Protein AF-A0A2P5B2M4-F1 (afdb_monomer_lite)

Secondary structure (DSSP, 8-state):
--HHHHHHHHHHHHHHHHHHHHH------------EE--PPPTTS---GGGEEEPPTT-EE---SS-PPP-TT-----------TT---S-EEEP-------

Organism: Parasponia andersonii (NCBI:txid3476)

Structure (mmCIF, N/CA/C/O backbone):
data_AF-A0A2P5B2M4-F1
#
_entry.id   AF-A0A2P5B2M4-F1
#
loop_
_atom_site.group_PDB
_atom_site.id
_atom_site.type_symbol
_atom_site.label_atom_id
_atom_site.label_alt_id
_atom_site.label_comp_id
_atom_site.label_asym_id
_atom_site.label_entity_id
_atom_site.label_seq_id
_atom_site.pdbx_PDB_ins_code
_atom_site.Cartn_x
_atom_site.Cartn_y
_atom_site.Cartn_z
_atom_site.occupancy
_atom_site.B_iso_or_equiv
_atom_site.auth_seq_id
_atom_site.auth_comp_id
_atom_site.auth_asym_id
_atom_site.auth_atom_id
_atom_site.pdbx_PDB_model_num
ATOM 1 N N . MET A 1 1 ? -35.707 13.282 52.282 1.00 53.59 1 MET A N 1
ATOM 2 C CA . MET A 1 1 ? -34.744 12.342 51.653 1.00 53.59 1 MET A CA 1
ATOM 3 C C . MET A 1 1 ? -34.592 12.566 50.135 1.00 53.59 1 MET A C 1
ATOM 5 O O . MET A 1 1 ? -34.650 11.615 49.379 1.00 53.59 1 MET A O 1
ATOM 9 N N . LYS A 1 2 ? -34.380 13.801 49.645 1.00 54.28 2 LYS A N 1
ATOM 10 C CA . LYS A 1 2 ? -34.209 14.078 48.192 1.00 54.28 2 LYS A CA 1
ATOM 11 C C . LYS A 1 2 ? -32.750 14.375 47.794 1.00 54.28 2 LYS A C 1
ATOM 13 O O . LYS A 1 2 ? -32.364 14.186 46.647 1.00 54.28 2 LYS A O 1
ATOM 18 N N . SER A 1 3 ? -31.932 14.779 48.769 1.00 61.41 3 SER A N 1
ATOM 19 C CA . SER A 1 3 ? -30.545 15.218 48.569 1.00 61.41 3 SER A CA 1
ATOM 20 C C . SER A 1 3 ? -29.587 14.053 48.271 1.00 61.41 3 SER A C 1
ATOM 22 O O . SER A 1 3 ? -28.916 14.059 47.246 1.00 61.41 3 SER A O 1
ATOM 24 N N . SER A 1 4 ? -29.599 12.984 49.078 1.00 66.25 4 SER A N 1
ATOM 25 C CA . SER A 1 4 ? -28.683 11.835 48.917 1.00 66.25 4 SER A CA 1
ATOM 26 C C . SER A 1 4 ? -28.883 11.059 47.603 1.00 66.25 4 SER A C 1
ATOM 28 O O . SER A 1 4 ? -27.906 10.740 46.926 1.00 66.25 4 SER A O 1
ATOM 30 N N . HIS A 1 5 ? -30.135 10.841 47.181 1.00 71.62 5 HIS A N 1
ATOM 31 C CA . HIS A 1 5 ? -30.431 10.220 45.883 1.00 71.62 5 HIS A CA 1
ATOM 32 C C . HIS A 1 5 ? -29.964 11.080 44.701 1.00 71.62 5 HIS A C 1
ATOM 34 O O . HIS A 1 5 ? -29.525 10.537 43.690 1.00 71.62 5 HIS A O 1
ATOM 40 N N . SER A 1 6 ? -30.003 12.410 44.845 1.00 80.94 6 SER A N 1
ATOM 41 C CA . SER A 1 6 ? -29.515 13.335 43.817 1.00 80.94 6 SER A CA 1
ATOM 42 C C . SER A 1 6 ? -27.989 13.276 43.688 1.00 80.94 6 SER A C 1
ATOM 44 O O . SER A 1 6 ? -27.480 13.209 42.575 1.00 80.94 6 SER A O 1
ATOM 46 N N . TYR A 1 7 ? -27.248 13.205 44.802 1.00 87.81 7 TYR A N 1
ATOM 47 C CA . TYR A 1 7 ? -25.788 13.035 44.770 1.00 87.81 7 TYR A CA 1
ATOM 48 C C . TYR A 1 7 ? -25.366 11.697 44.157 1.00 87.81 7 TYR A C 1
ATOM 50 O O . TYR A 1 7 ? -24.467 11.669 43.321 1.00 87.81 7 TYR A O 1
ATOM 58 N N . LEU A 1 8 ? -26.038 10.598 44.513 1.00 86.88 8 LEU A N 1
ATOM 59 C CA . LEU A 1 8 ? -25.787 9.282 43.913 1.00 86.88 8 LEU A CA 1
ATOM 60 C C . LEU A 1 8 ? -26.009 9.286 42.395 1.00 86.88 8 LEU A C 1
ATOM 62 O O . LEU A 1 8 ? -25.184 8.752 41.655 1.00 86.88 8 LEU A O 1
ATOM 66 N N . ALA A 1 9 ? -27.079 9.932 41.923 1.00 90.19 9 ALA A N 1
ATOM 67 C CA . ALA A 1 9 ? -27.349 10.075 40.495 1.00 90.19 9 ALA A CA 1
ATOM 68 C C . ALA A 1 9 ? -26.267 10.902 39.777 1.00 90.19 9 ALA A C 1
ATOM 70 O O . ALA A 1 9 ? -25.840 10.541 38.681 1.00 90.19 9 ALA A O 1
ATOM 71 N N . ILE A 1 10 ? -25.779 11.974 40.411 1.00 91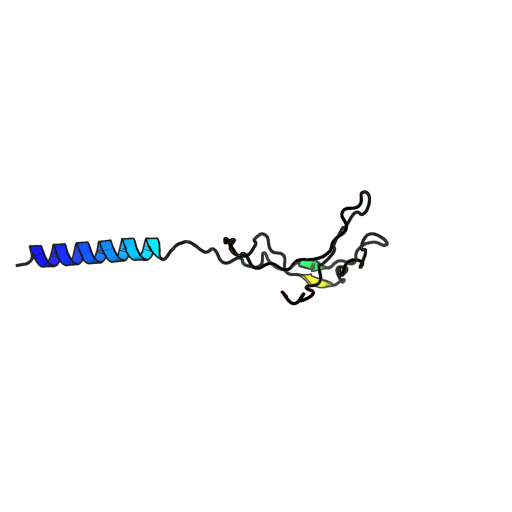.88 10 ILE A N 1
ATOM 72 C CA . ILE A 1 10 ? -24.698 12.812 39.876 1.00 91.88 10 ILE A CA 1
ATOM 73 C C . ILE A 1 10 ? -23.383 12.024 39.794 1.00 91.88 10 ILE A C 1
ATOM 75 O O . ILE A 1 10 ? -22.733 12.044 38.751 1.00 91.88 10 ILE A O 1
ATOM 79 N N . TYR A 1 11 ? -23.003 11.283 40.840 1.00 92.81 11 TYR A N 1
ATOM 80 C CA . TYR A 1 11 ? -21.800 10.440 40.812 1.00 92.81 11 TYR A CA 1
ATOM 81 C C . TYR A 1 11 ? -21.880 9.348 39.743 1.00 92.81 11 TYR A C 1
ATOM 83 O O . TYR A 1 11 ? -20.896 9.098 39.050 1.00 92.81 11 TYR A O 1
ATOM 91 N N . PHE A 1 12 ? -23.052 8.735 39.568 1.00 91.69 12 PHE A N 1
ATOM 92 C CA . PHE A 1 12 ? -23.274 7.737 38.525 1.00 91.69 12 PHE A CA 1
ATOM 93 C C . PHE A 1 12 ? -23.143 8.340 37.117 1.00 91.69 12 PHE A C 1
ATOM 95 O O . PHE A 1 12 ? -22.453 7.779 36.267 1.00 91.69 12 PHE A O 1
ATOM 102 N N . LEU A 1 13 ? -23.722 9.522 36.881 1.00 91.50 13 LEU A N 1
ATOM 103 C CA . LEU A 1 13 ? -23.572 10.257 35.620 1.00 91.50 13 LEU A CA 1
ATOM 104 C C . LEU A 1 13 ? -22.115 10.644 35.337 1.00 91.50 13 LEU A C 1
ATOM 106 O O . LEU A 1 13 ? -21.642 10.465 34.215 1.00 91.50 13 LEU A O 1
ATOM 110 N N . LEU A 1 14 ? -21.384 11.129 36.344 1.00 91.25 14 LEU A N 1
ATOM 111 C CA . LEU A 1 14 ? -19.962 11.458 36.213 1.00 91.25 14 LEU A CA 1
ATOM 112 C C . LEU A 1 14 ? -19.124 10.214 35.898 1.00 91.25 14 LEU A C 1
ATOM 114 O O . LEU A 1 14 ? -18.270 10.261 35.017 1.00 91.25 14 LEU A O 1
ATOM 118 N N . PHE A 1 15 ? -19.397 9.085 36.553 1.00 90.81 15 PHE A N 1
ATOM 119 C CA . PHE A 1 15 ? -18.721 7.820 36.271 1.00 90.81 15 PHE A CA 1
ATOM 120 C C . PHE A 1 15 ? -18.961 7.342 34.831 1.00 90.81 15 PHE A C 1
ATOM 122 O O . PHE A 1 15 ? -18.012 6.960 34.150 1.00 90.81 15 PHE A O 1
ATOM 129 N N . LEU A 1 16 ? -20.199 7.431 34.329 1.00 89.88 16 LEU A N 1
ATOM 130 C CA . LEU A 1 16 ? -20.525 7.105 32.936 1.00 89.88 16 LEU A CA 1
ATOM 131 C C . LEU A 1 16 ? -19.803 8.027 31.938 1.00 89.88 16 LEU A C 1
ATOM 133 O O . LEU A 1 16 ? -19.300 7.561 30.912 1.00 89.88 16 LEU A O 1
ATOM 137 N N . LEU A 1 17 ? -19.697 9.322 32.246 1.00 86.19 17 LEU A N 1
ATOM 138 C CA . LEU A 1 17 ? -18.935 10.279 31.440 1.00 86.19 17 LEU A CA 1
ATOM 139 C C . LEU A 1 17 ? -17.434 9.951 31.439 1.00 86.19 17 LEU A C 1
ATOM 141 O O . LEU A 1 17 ? -16.815 9.939 30.379 1.00 86.19 17 LEU A O 1
ATOM 145 N N . LEU A 1 18 ? -16.829 9.624 32.584 1.00 84.69 18 LEU A N 1
ATOM 146 C CA . LEU A 1 18 ? -15.418 9.216 32.624 1.00 84.69 18 LEU A CA 1
ATOM 147 C C . LEU A 1 18 ? -15.179 7.889 31.883 1.00 84.69 18 LEU A C 1
ATOM 149 O O . LEU A 1 18 ? -14.221 7.777 31.117 1.00 84.69 18 LEU A O 1
ATOM 153 N N . ALA A 1 19 ? -16.063 6.903 32.058 1.00 83.75 19 ALA A N 1
ATOM 154 C CA . ALA A 1 19 ? -15.955 5.597 31.413 1.00 83.75 19 ALA A CA 1
ATOM 155 C C . ALA A 1 19 ? -16.046 5.695 29.879 1.00 83.75 19 ALA A C 1
ATOM 157 O O . ALA A 1 19 ? -15.253 5.079 29.167 1.00 83.75 19 ALA A O 1
ATOM 158 N N . THR A 1 20 ? -16.968 6.508 29.355 1.00 76.62 20 THR A N 1
ATOM 159 C CA . THR A 1 20 ? -17.123 6.726 27.904 1.00 76.62 20 THR A CA 1
ATOM 160 C C . THR A 1 20 ? -15.927 7.452 27.287 1.00 76.62 20 THR A C 1
ATOM 162 O O . THR A 1 20 ? -15.500 7.087 26.190 1.00 76.62 20 THR A O 1
ATOM 165 N N . ASN A 1 21 ? -15.322 8.410 27.994 1.00 71.88 21 ASN A N 1
ATOM 166 C CA . ASN A 1 21 ? -14.089 9.068 27.551 1.00 71.88 21 ASN A CA 1
ATOM 167 C C . ASN A 1 21 ? -12.881 8.109 27.532 1.00 71.88 21 ASN A C 1
ATOM 169 O O . ASN A 1 21 ? -12.066 8.184 26.614 1.00 71.88 21 ASN A O 1
ATOM 173 N N . LEU A 1 22 ? -12.791 7.165 28.480 1.00 67.19 22 LEU A N 1
ATOM 174 C CA . LEU A 1 22 ? -11.753 6.121 28.486 1.00 67.19 22 LEU A CA 1
ATOM 175 C C . LEU A 1 22 ? -11.927 5.104 27.345 1.00 67.19 22 LEU A C 1
ATOM 177 O O . LEU A 1 22 ? -10.951 4.684 26.725 1.00 67.19 22 LEU A O 1
ATOM 181 N N . LEU A 1 23 ? -13.172 4.713 27.058 1.00 64.12 23 LEU A N 1
ATOM 182 C CA . LEU A 1 23 ? -13.511 3.778 25.978 1.00 64.12 23 LEU A CA 1
ATOM 183 C C . LEU A 1 23 ? -13.343 4.411 24.589 1.00 64.12 23 LEU A C 1
ATOM 185 O O . LEU A 1 23 ? -13.013 3.720 23.624 1.00 64.12 23 LEU A O 1
ATOM 189 N N . THR A 1 24 ? -13.484 5.733 24.489 1.00 58.03 24 THR A N 1
ATOM 190 C CA . THR A 1 24 ? -13.302 6.496 23.247 1.00 58.03 24 THR A CA 1
ATOM 191 C C . THR A 1 24 ? -11.831 6.875 23.040 1.00 58.03 24 THR A C 1
ATOM 193 O O . THR A 1 24 ? -11.496 7.998 22.671 1.00 58.03 24 THR A O 1
ATOM 196 N N . SER A 1 25 ? -10.903 5.927 23.226 1.00 57.38 25 SER A N 1
ATOM 197 C CA . SER A 1 25 ? -9.578 6.067 22.616 1.00 57.38 25 SER A CA 1
ATOM 198 C C . SER A 1 25 ? -9.793 6.000 21.102 1.00 57.38 25 SER A C 1
ATOM 200 O O . SER A 1 25 ? -10.089 4.941 20.550 1.00 57.38 25 SER A O 1
ATOM 202 N N . GLY A 1 26 ? -9.786 7.162 20.447 1.00 57.59 26 GLY A N 1
ATOM 203 C CA . GLY A 1 26 ? -10.170 7.330 19.050 1.00 57.59 26 GLY A CA 1
ATOM 204 C C . GLY A 1 26 ? -9.293 6.519 18.101 1.00 57.59 26 GLY A C 1
ATOM 205 O O . GLY A 1 26 ? -8.344 7.036 17.514 1.00 57.59 26 GLY A O 1
ATOM 206 N N . ALA A 1 27 ? -9.630 5.249 17.899 1.00 58.88 27 ALA A N 1
ATOM 207 C CA . ALA A 1 27 ? -9.124 4.464 16.793 1.00 58.88 27 ALA A CA 1
ATOM 208 C C . ALA A 1 27 ? -9.811 4.987 15.529 1.00 58.88 27 ALA A C 1
ATOM 210 O O . ALA A 1 27 ? -10.826 4.452 15.089 1.00 58.88 27 ALA A O 1
ATOM 211 N N . LYS A 1 28 ? -9.280 6.072 14.952 1.00 64.00 28 LYS A N 1
ATOM 212 C CA . LYS A 1 28 ? -9.673 6.490 13.605 1.00 64.00 28 LYS A CA 1
ATOM 213 C C . LYS A 1 28 ? -9.420 5.300 12.684 1.00 64.00 28 LYS A C 1
ATOM 215 O O . LYS A 1 28 ? -8.276 4.882 12.498 1.00 64.00 28 LYS A O 1
ATOM 220 N N . THR A 1 29 ? -10.490 4.716 12.159 1.00 77.44 29 THR A N 1
ATOM 221 C CA . THR A 1 29 ? -10.391 3.622 11.200 1.00 77.44 29 THR A CA 1
ATOM 222 C C . THR A 1 29 ? -9.738 4.162 9.929 1.00 77.44 29 THR A C 1
ATOM 224 O O . THR A 1 29 ? -10.115 5.216 9.409 1.00 77.44 29 THR A O 1
ATOM 227 N N . CYS A 1 30 ? -8.689 3.484 9.455 1.00 86.50 30 CYS A N 1
ATOM 228 C CA . CYS A 1 30 ? -8.012 3.884 8.228 1.00 86.50 30 CYS A CA 1
ATOM 229 C C . CYS A 1 30 ? -8.878 3.491 7.028 1.00 86.50 30 CYS A C 1
ATOM 231 O O . CYS A 1 30 ? -9.018 2.311 6.710 1.00 86.50 30 CYS A O 1
ATOM 233 N N . ASN A 1 31 ? -9.467 4.494 6.381 1.00 90.25 31 ASN A N 1
ATOM 234 C CA . ASN A 1 31 ? -10.355 4.311 5.243 1.00 90.25 31 ASN A CA 1
ATOM 235 C C . ASN A 1 31 ? -9.642 4.606 3.912 1.00 90.25 31 ASN A C 1
ATOM 237 O O . ASN A 1 31 ? -8.675 5.376 3.876 1.00 90.25 31 ASN A O 1
ATOM 241 N N . PRO A 1 32 ? -10.120 4.020 2.800 1.00 91.81 32 PRO A N 1
ATOM 242 C CA . PRO A 1 32 ? -9.673 4.380 1.461 1.00 91.81 32 PRO A CA 1
ATOM 243 C C . PRO A 1 32 ? -9.753 5.886 1.214 1.00 91.81 32 PRO A C 1
ATOM 245 O O . PRO A 1 32 ? -10.740 6.526 1.560 1.00 91.81 32 PRO A O 1
ATOM 248 N N . SER A 1 33 ? -8.761 6.445 0.525 1.00 91.81 33 SER A N 1
ATOM 249 C CA . SER A 1 33 ? -8.773 7.857 0.114 1.00 91.81 33 SER A CA 1
ATOM 250 C C . SER A 1 33 ? -9.511 8.098 -1.211 1.00 91.81 33 SER A C 1
ATOM 252 O O . SER A 1 33 ? -9.471 9.205 -1.739 1.00 91.81 33 SER A O 1
ATOM 254 N N . GLY A 1 34 ? -10.145 7.062 -1.770 1.00 92.69 34 GLY A N 1
ATOM 255 C CA . GLY A 1 34 ? -10.883 7.098 -3.032 1.00 92.69 34 GLY A CA 1
ATOM 256 C C . GLY A 1 34 ? -10.510 5.941 -3.958 1.00 92.69 34 GLY A C 1
ATOM 257 O O . GLY A 1 34 ? -10.141 4.853 -3.506 1.00 92.69 34 GLY A O 1
ATOM 258 N N . LYS A 1 35 ? -10.602 6.182 -5.269 1.00 93.06 35 LYS A N 1
ATOM 259 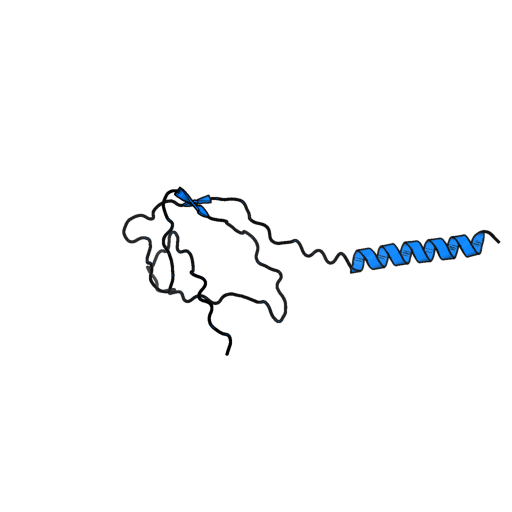C CA . LYS A 1 35 ? -10.155 5.270 -6.330 1.00 93.06 35 LYS A CA 1
ATOM 260 C C . LYS A 1 35 ? -9.398 6.057 -7.395 1.00 93.06 35 LYS A C 1
ATOM 262 O O . LYS A 1 35 ? -9.816 7.150 -7.760 1.00 93.06 35 LYS A O 1
ATOM 267 N N . ILE A 1 36 ? -8.316 5.485 -7.912 1.00 91.25 36 ILE A N 1
ATOM 268 C CA . ILE A 1 36 ? -7.555 6.041 -9.039 1.00 91.25 36 ILE A CA 1
ATOM 269 C C . ILE A 1 36 ? -7.598 5.070 -10.215 1.00 91.25 36 ILE A C 1
ATOM 271 O O . ILE A 1 36 ? -7.545 3.856 -10.018 1.00 91.25 36 ILE A O 1
ATOM 275 N N . ARG A 1 37 ? -7.693 5.593 -11.440 1.00 92.88 37 ARG A N 1
ATOM 276 C CA . ARG A 1 37 ? -7.572 4.784 -12.659 1.00 92.88 37 ARG A CA 1
ATOM 277 C C . ARG A 1 37 ? -6.101 4.634 -13.026 1.00 92.88 37 ARG A C 1
ATOM 279 O O . ARG A 1 37 ? -5.387 5.626 -13.150 1.00 92.88 37 ARG A O 1
ATOM 286 N N . GLY A 1 38 ? -5.669 3.391 -13.194 1.00 89.44 38 GLY A N 1
ATOM 287 C CA . GLY A 1 38 ? -4.339 3.041 -13.658 1.00 89.44 38 GLY A CA 1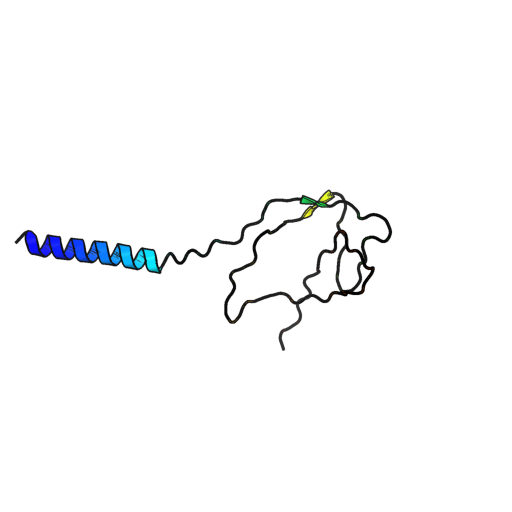
ATOM 288 C C . GLY A 1 38 ? -4.097 3.535 -15.074 1.00 89.44 38 GLY A C 1
ATOM 289 O O . GLY A 1 38 ? -4.981 3.455 -15.933 1.00 89.44 38 GLY A O 1
ATOM 290 N N . LYS A 1 39 ? -2.881 4.031 -15.291 1.00 87.00 39 LYS A N 1
ATOM 291 C CA . LYS A 1 39 ? -2.332 4.319 -16.611 1.00 87.00 39 LYS A CA 1
ATOM 292 C C . LYS A 1 39 ? -1.168 3.382 -16.867 1.00 87.00 39 LYS A C 1
ATOM 294 O O . LYS A 1 39 ? -0.421 3.075 -15.933 1.00 87.00 39 LYS A O 1
ATOM 299 N N . GLU A 1 40 ? -1.040 2.932 -18.104 1.00 83.75 40 GLU A N 1
ATOM 300 C CA . GLU A 1 40 ? 0.097 2.112 -18.499 1.00 83.75 40 GLU A CA 1
ATOM 301 C C . GLU A 1 40 ? 1.399 2.926 -18.379 1.00 83.75 40 GLU A C 1
ATOM 303 O O . GLU A 1 40 ? 1.438 4.095 -18.784 1.00 83.75 40 GLU A O 1
ATOM 308 N N . PRO A 1 41 ? 2.445 2.374 -17.743 1.00 82.62 41 PRO A N 1
ATOM 309 C CA . PRO A 1 41 ? 3.714 3.067 -17.599 1.00 82.62 41 PRO A CA 1
ATOM 310 C C . PRO A 1 41 ? 4.412 3.182 -18.964 1.00 82.62 41 PRO A C 1
ATOM 312 O O . PRO A 1 41 ? 4.331 2.254 -19.768 1.00 82.62 41 PRO A O 1
ATOM 315 N N . PRO A 1 42 ? 5.148 4.276 -19.229 1.00 83.12 42 PRO A N 1
ATOM 316 C CA . PRO A 1 42 ? 5.976 4.360 -20.426 1.00 83.12 42 PRO A CA 1
ATOM 317 C C . PRO A 1 42 ? 7.009 3.218 -20.485 1.00 83.12 42 PRO A C 1
ATOM 319 O O . PRO A 1 42 ? 7.420 2.716 -19.428 1.00 83.12 42 PRO A O 1
ATOM 322 N N . PRO A 1 43 ? 7.488 2.846 -21.687 1.00 80.62 43 PRO A N 1
ATOM 323 C CA . PRO A 1 43 ? 8.500 1.806 -21.854 1.00 80.62 43 PRO A CA 1
ATOM 324 C C . PRO A 1 43 ? 9.713 2.024 -20.936 1.00 80.62 43 PRO A C 1
ATOM 326 O O . PRO A 1 43 ? 10.221 3.139 -20.813 1.00 80.62 43 PRO A O 1
ATOM 329 N N . GLY A 1 44 ? 10.143 0.965 -20.246 1.00 77.06 44 GLY A N 1
ATOM 330 C CA . GLY A 1 44 ? 11.289 0.991 -19.326 1.00 77.06 44 GLY A CA 1
ATOM 331 C C . GLY A 1 44 ? 11.044 1.654 -17.961 1.00 77.06 44 GLY A C 1
ATOM 332 O O . GLY A 1 44 ? 11.959 1.703 -17.145 1.00 77.06 44 GLY A O 1
ATOM 333 N N . GLN A 1 45 ? 9.836 2.157 -17.675 1.00 76.88 45 GLN A N 1
ATOM 334 C CA . GLN A 1 45 ? 9.523 2.840 -16.403 1.00 76.88 45 GLN A CA 1
ATOM 335 C C . GLN A 1 45 ? 8.740 1.994 -15.397 1.00 76.88 45 GLN A C 1
ATOM 337 O O . GLN A 1 45 ? 8.449 2.450 -14.285 1.00 76.88 45 GLN A O 1
ATOM 342 N N . CYS A 1 46 ? 8.395 0.771 -15.786 1.00 78.75 46 CYS A N 1
ATOM 343 C CA . CYS A 1 46 ? 7.956 -0.257 -14.867 1.00 78.75 46 CYS A CA 1
ATOM 344 C C . CYS A 1 46 ? 8.872 -1.461 -14.995 1.00 78.75 46 CYS A C 1
ATOM 346 O O . CYS A 1 46 ? 9.142 -1.930 -16.098 1.00 78.75 46 CYS A O 1
ATOM 348 N N . ASN A 1 47 ? 9.323 -1.951 -13.851 1.00 73.94 47 ASN A N 1
ATOM 349 C CA . ASN A 1 47 ? 10.082 -3.176 -13.760 1.00 73.94 47 ASN A CA 1
ATOM 350 C C . ASN A 1 47 ? 9.263 -4.156 -12.887 1.00 73.94 47 ASN A C 1
ATOM 352 O O . ASN A 1 47 ? 8.898 -3.786 -11.777 1.00 73.94 47 ASN A O 1
ATOM 356 N N . PRO A 1 48 ? 8.910 -5.353 -13.392 1.00 73.44 48 PRO A N 1
ATOM 357 C CA . PRO A 1 48 ? 8.118 -6.349 -12.665 1.00 73.44 48 PRO A CA 1
ATOM 358 C C . PRO A 1 48 ? 8.946 -7.256 -11.728 1.00 73.44 48 PRO A C 1
ATOM 360 O O . PRO A 1 48 ? 8.421 -8.213 -11.151 1.00 73.44 48 PRO A O 1
ATOM 363 N N . GLU A 1 49 ? 10.247 -7.003 -11.569 1.00 75.00 49 GLU A N 1
ATOM 364 C CA . GLU A 1 49 ? 11.114 -7.722 -10.631 1.00 75.00 49 GLU A CA 1
ATOM 365 C C . GLU A 1 49 ? 10.620 -7.599 -9.175 1.00 75.00 49 GLU A C 1
ATOM 367 O O . GLU A 1 49 ? 9.808 -6.739 -8.822 1.00 75.00 49 GLU A O 1
ATOM 372 N N . ASN A 1 50 ? 11.120 -8.472 -8.294 1.00 72.12 50 ASN A N 1
ATOM 373 C CA . ASN A 1 50 ? 10.833 -8.452 -6.851 1.00 72.12 50 ASN A CA 1
ATOM 374 C C . ASN A 1 50 ? 9.336 -8.508 -6.489 1.00 72.12 50 ASN A C 1
ATOM 376 O O . ASN A 1 50 ? 8.901 -7.942 -5.490 1.00 72.12 50 ASN A O 1
ATOM 380 N N . HIS A 1 51 ? 8.532 -9.222 -7.282 1.00 70.31 51 HIS A N 1
ATOM 381 C CA . HIS A 1 51 ? 7.086 -9.369 -7.061 1.00 70.31 51 HIS A CA 1
ATOM 382 C C . HIS A 1 51 ? 6.313 -8.053 -7.159 1.00 70.31 51 HIS A C 1
ATOM 384 O O . HIS A 1 51 ? 5.303 -7.872 -6.477 1.00 70.31 51 HIS A O 1
ATOM 390 N N . SER A 1 52 ? 6.759 -7.149 -8.024 1.00 74.62 52 SER A N 1
ATOM 391 C CA . SER A 1 52 ? 6.001 -5.954 -8.361 1.00 74.62 52 SER A CA 1
ATOM 392 C C . SER A 1 52 ? 5.169 -6.161 -9.631 1.00 74.62 52 SER A C 1
ATOM 394 O O . SER A 1 52 ? 5.567 -6.864 -10.554 1.00 74.62 52 SER A O 1
ATOM 396 N N . ASP A 1 53 ? 3.969 -5.583 -9.661 1.00 81.19 53 ASP A N 1
ATOM 397 C CA . ASP A 1 53 ? 3.135 -5.510 -10.862 1.00 81.19 53 ASP A CA 1
ATOM 398 C C . ASP A 1 53 ? 3.100 -4.081 -11.401 1.00 81.19 53 ASP A C 1
ATOM 400 O O . ASP A 1 53 ? 2.992 -3.110 -10.642 1.00 81.19 53 ASP A O 1
ATOM 404 N N . CYS A 1 54 ? 3.074 -3.968 -12.728 1.00 83.19 54 CYS A N 1
ATOM 405 C CA . CYS A 1 54 ? 2.801 -2.710 -13.404 1.00 83.19 54 CYS A CA 1
ATOM 406 C C . CYS A 1 54 ? 1.328 -2.309 -13.277 1.00 83.19 54 CYS A C 1
ATOM 408 O O . CYS A 1 54 ? 0.412 -3.144 -13.278 1.00 83.19 54 CYS A O 1
ATOM 410 N N . CYS A 1 55 ? 1.089 -0.999 -13.210 1.00 86.06 55 CYS A N 1
ATOM 411 C CA . CYS A 1 55 ? -0.255 -0.448 -13.323 1.00 86.06 55 CYS A CA 1
ATOM 412 C C . CYS A 1 55 ? -0.861 -0.799 -14.685 1.00 86.06 55 CYS A C 1
ATOM 414 O O . CYS A 1 55 ? -0.243 -0.585 -15.724 1.00 86.06 55 CYS A O 1
ATOM 416 N N . LYS A 1 56 ? -2.087 -1.326 -14.670 1.00 88.31 56 LYS A N 1
ATOM 417 C CA . LYS A 1 56 ? -2.825 -1.681 -15.884 1.00 88.31 56 LYS A CA 1
ATOM 418 C C . LYS A 1 56 ? -3.736 -0.533 -16.296 1.00 88.31 56 LYS A C 1
ATOM 420 O O . LYS A 1 56 ? -4.412 0.048 -15.440 1.00 88.31 56 LYS A O 1
ATOM 425 N N . GLN A 1 57 ? -3.781 -0.245 -17.594 1.00 91.25 57 GLN A N 1
ATOM 426 C CA . GLN A 1 57 ? -4.668 0.766 -18.160 1.00 91.25 57 GLN A CA 1
ATOM 427 C C . GLN A 1 57 ? -6.124 0.494 -17.754 1.00 91.25 57 GLN A C 1
ATOM 429 O O . GLN A 1 57 ? -6.617 -0.627 -17.856 1.00 91.25 57 GLN A O 1
ATOM 434 N N . GLY A 1 58 ? -6.808 1.517 -17.237 1.00 90.50 58 GLY A N 1
ATOM 435 C CA . GLY A 1 58 ? -8.227 1.445 -16.872 1.00 90.50 58 GLY A CA 1
ATOM 436 C C . GLY A 1 58 ? -8.546 0.701 -15.567 1.00 90.50 58 GLY A C 1
ATOM 437 O O . GLY A 1 58 ? -9.658 0.842 -15.057 1.00 90.50 58 GLY A O 1
ATOM 438 N N . LYS A 1 59 ? -7.594 -0.026 -14.962 1.00 92.25 59 LYS A N 1
ATOM 439 C CA . LYS A 1 59 ? -7.811 -0.720 -13.681 1.00 92.25 59 LYS A CA 1
ATOM 440 C C . LYS A 1 59 ? -7.965 0.283 -12.534 1.00 92.25 59 LYS A C 1
ATOM 442 O O . LYS A 1 59 ? -7.183 1.222 -12.418 1.00 92.25 59 LYS A O 1
ATOM 447 N N . LEU A 1 60 ? -8.947 0.075 -11.656 1.00 92.19 60 LEU A N 1
ATOM 448 C CA . LEU A 1 60 ? -9.131 0.902 -10.460 1.00 92.19 60 LEU A CA 1
ATOM 449 C C . LEU A 1 60 ? -8.243 0.416 -9.308 1.00 92.19 60 LEU A C 1
ATOM 451 O O . LEU A 1 60 ? -8.279 -0.756 -8.932 1.00 92.19 60 LEU A O 1
ATOM 455 N N . TYR A 1 61 ? -7.491 1.337 -8.714 1.00 90.38 61 TYR A N 1
ATOM 456 C CA . TYR A 1 61 ? -6.651 1.108 -7.540 1.00 90.38 61 TYR A CA 1
ATOM 457 C C . TYR A 1 61 ? -7.139 1.937 -6.356 1.00 90.38 61 TYR A C 1
ATOM 459 O O . TYR A 1 61 ? -7.697 3.021 -6.528 1.00 90.38 61 TYR A O 1
ATOM 467 N N . THR A 1 62 ? -6.934 1.419 -5.146 1.00 92.19 62 THR A N 1
ATOM 468 C CA . THR A 1 62 ? -7.391 2.052 -3.902 1.00 92.19 62 THR A CA 1
ATOM 469 C C . THR A 1 62 ? -6.205 2.713 -3.198 1.00 92.19 62 THR A C 1
ATOM 471 O O . THR A 1 62 ? -5.410 1.993 -2.594 1.00 92.19 62 THR A O 1
ATOM 474 N N . PRO A 1 63 ? -6.039 4.045 -3.274 1.00 91.31 63 PRO A N 1
ATOM 475 C CA . PRO A 1 63 ? -5.021 4.736 -2.496 1.00 91.31 63 PRO A CA 1
ATOM 476 C C . PRO A 1 63 ? -5.415 4.813 -1.017 1.00 91.31 63 PRO A C 1
ATOM 478 O O . PRO A 1 63 ? -6.587 4.994 -0.676 1.00 91.31 63 PRO A O 1
ATOM 481 N N . TYR A 1 64 ? -4.408 4.755 -0.151 1.00 91.00 64 TYR A N 1
ATOM 482 C CA . TYR A 1 64 ? -4.529 5.006 1.280 1.00 91.00 64 TYR A CA 1
ATOM 483 C C . TYR A 1 64 ? -3.498 6.062 1.676 1.00 91.00 64 TYR A C 1
ATOM 485 O O . TYR A 1 64 ? -2.324 5.939 1.339 1.00 91.00 64 TYR A O 1
ATOM 493 N N . LYS A 1 65 ? -3.940 7.105 2.382 1.00 91.38 65 LYS A N 1
ATOM 494 C CA . LYS A 1 65 ? -3.065 8.109 3.018 1.00 91.38 65 LYS A CA 1
ATOM 495 C C . LYS A 1 65 ? -2.767 7.786 4.487 1.00 91.38 65 LYS A C 1
ATOM 497 O O . LYS A 1 65 ? -2.101 8.556 5.166 1.00 91.38 65 LYS A O 1
ATOM 502 N N . CYS A 1 66 ? -3.305 6.675 4.976 1.00 90.50 66 CYS A N 1
ATOM 503 C CA . CYS A 1 66 ? -3.164 6.193 6.340 1.00 90.50 66 CYS A CA 1
ATOM 504 C C . CYS A 1 66 ? -2.693 4.737 6.333 1.00 90.50 66 CYS A C 1
ATOM 506 O O . CYS A 1 66 ? -2.847 4.024 5.340 1.00 90.50 66 CYS A O 1
ATOM 508 N N . SER A 1 67 ? -2.168 4.305 7.474 1.00 88.00 67 SER A N 1
ATOM 509 C CA . SER A 1 67 ? -1.840 2.910 7.761 1.00 88.00 67 SER A CA 1
ATOM 510 C C . SER A 1 67 ? -2.758 2.376 8.866 1.00 88.00 67 SER A C 1
ATOM 512 O O . SER A 1 67 ? -3.375 3.171 9.585 1.00 88.00 67 SER A O 1
ATOM 514 N N . PRO A 1 68 ? -2.865 1.045 9.031 1.00 87.25 68 PRO A N 1
ATOM 515 C CA . PRO A 1 68 ? -3.499 0.451 10.204 1.00 87.25 68 PRO A CA 1
ATOM 516 C C . PRO A 1 68 ? -2.864 0.939 11.513 1.00 87.25 68 PRO A C 1
ATOM 518 O O . PRO A 1 68 ? -1.742 1.449 11.527 1.00 87.25 68 PRO A O 1
ATOM 521 N N . ARG A 1 69 ? -3.580 0.755 12.627 1.00 85.12 69 ARG A N 1
ATOM 522 C CA . ARG A 1 69 ? -3.107 1.145 13.961 1.00 85.12 69 ARG A CA 1
ATOM 523 C C . ARG A 1 69 ? -1.752 0.499 14.271 1.00 85.12 69 ARG A C 1
ATOM 525 O O . ARG A 1 69 ? -1.601 -0.715 14.148 1.00 85.12 69 ARG A O 1
ATOM 532 N N . VAL A 1 70 ? -0.811 1.320 14.728 1.00 88.38 70 VAL A N 1
ATOM 533 C CA . VAL A 1 70 ? 0.510 0.871 15.177 1.00 88.38 70 VAL A CA 1
ATOM 534 C C . VAL A 1 70 ? 0.430 0.447 16.646 1.00 88.38 70 VAL A C 1
ATOM 536 O O . VAL A 1 70 ? -0.180 1.124 17.472 1.00 88.38 70 VAL A O 1
ATOM 539 N N . SER A 1 71 ? 1.027 -0.698 16.955 1.00 86.69 71 SER A N 1
ATOM 540 C CA . SER A 1 71 ? 1.176 -1.291 18.288 1.00 86.69 71 SER A CA 1
ATOM 541 C C . SER A 1 71 ? 2.571 -1.921 18.432 1.00 86.69 71 SER A C 1
ATOM 543 O O . SER A 1 71 ? 3.293 -2.038 17.439 1.00 86.69 71 SER A O 1
ATOM 545 N N . GLY A 1 72 ? 2.930 -2.397 19.630 1.00 91.81 72 GLY A N 1
ATOM 546 C CA . GLY A 1 72 ? 4.180 -3.145 19.847 1.00 91.81 72 GLY A CA 1
ATOM 547 C C . GLY A 1 72 ? 4.335 -4.387 18.954 1.00 91.81 72 GLY A C 1
ATOM 548 O O . GLY A 1 72 ? 5.451 -4.767 18.625 1.00 91.81 72 GLY A O 1
ATOM 549 N N . HIS A 1 73 ? 3.224 -4.963 18.477 1.00 90.75 73 HIS A N 1
ATOM 550 C CA . HIS A 1 73 ? 3.203 -6.106 17.556 1.00 90.75 73 HIS A CA 1
ATOM 551 C C . HIS A 1 73 ? 2.371 -5.791 16.307 1.00 90.75 73 HIS A C 1
ATOM 553 O O . HIS A 1 73 ? 1.381 -6.455 15.991 1.00 90.75 73 HIS A O 1
ATOM 559 N N . THR A 1 74 ? 2.739 -4.721 15.600 1.00 87.62 74 THR A N 1
ATOM 560 C CA . THR A 1 74 ? 2.038 -4.316 14.374 1.00 87.62 74 THR A CA 1
ATOM 561 C C . THR A 1 74 ? 2.185 -5.379 13.290 1.00 87.62 74 THR A C 1
ATOM 563 O O . THR A 1 74 ? 3.288 -5.673 12.837 1.00 87.62 74 THR A O 1
ATOM 566 N N . LYS A 1 75 ? 1.059 -5.926 12.826 1.00 89.38 75 LYS A N 1
ATOM 567 C CA . LYS A 1 75 ? 1.039 -6.838 11.680 1.00 89.38 75 LYS A CA 1
ATOM 568 C C . LYS A 1 75 ? 1.269 -6.051 10.391 1.00 89.38 75 LYS A C 1
ATOM 570 O O . LYS A 1 75 ? 0.545 -5.099 10.108 1.00 89.38 75 LYS A O 1
ATOM 575 N N . ALA A 1 76 ? 2.236 -6.487 9.594 1.00 87.38 76 ALA A N 1
ATOM 576 C CA . ALA A 1 76 ? 2.557 -5.908 8.296 1.00 87.38 76 ALA A CA 1
ATOM 577 C C . ALA A 1 76 ? 2.833 -7.012 7.270 1.00 87.38 76 ALA A C 1
ATOM 579 O O . ALA A 1 76 ? 3.074 -8.163 7.629 1.00 87.38 76 ALA A O 1
ATOM 580 N N . VAL A 1 77 ? 2.795 -6.654 5.987 1.00 85.69 77 VAL A N 1
ATOM 581 C CA . VAL A 1 77 ? 3.275 -7.528 4.913 1.00 85.69 77 VAL A CA 1
ATOM 582 C C . VAL A 1 77 ? 4.649 -7.036 4.493 1.00 85.69 77 VAL A C 1
ATOM 584 O O . VAL A 1 77 ? 4.771 -5.912 4.008 1.00 85.69 77 VAL A O 1
ATOM 587 N N . LEU A 1 78 ? 5.667 -7.874 4.674 1.00 85.69 78 LEU A N 1
ATOM 588 C CA . LEU A 1 78 ? 7.010 -7.600 4.180 1.00 85.69 78 LEU A CA 1
ATOM 589 C C . LEU A 1 78 ? 7.064 -7.879 2.674 1.00 85.69 78 LEU A C 1
ATOM 591 O O . LEU A 1 78 ? 6.685 -8.957 2.217 1.00 85.69 78 LEU A O 1
ATOM 595 N N . THR A 1 79 ? 7.541 -6.906 1.905 1.00 79.00 79 THR A N 1
ATOM 596 C CA . THR A 1 79 ? 7.749 -7.032 0.458 1.00 79.00 79 THR A CA 1
ATOM 597 C C . THR A 1 79 ? 9.214 -6.804 0.120 1.00 79.00 79 THR A C 1
ATOM 599 O O . THR A 1 79 ? 9.849 -5.925 0.699 1.00 79.00 79 THR A O 1
ATOM 602 N N . LEU A 1 80 ? 9.736 -7.562 -0.843 1.00 83.00 80 LEU A N 1
ATOM 603 C CA . LEU A 1 80 ? 11.090 -7.391 -1.365 1.00 83.00 80 LEU A CA 1
ATOM 604 C C . LEU A 1 80 ? 11.122 -6.210 -2.349 1.00 83.00 80 LEU A C 1
ATOM 606 O O . LEU A 1 80 ? 10.233 -6.093 -3.189 1.00 83.00 80 LEU A O 1
ATOM 610 N N . ASN A 1 81 ? 12.134 -5.344 -2.268 1.00 76.88 81 ASN A N 1
ATOM 611 C CA . ASN A 1 81 ? 12.333 -4.247 -3.219 1.00 76.88 81 ASN A CA 1
ATOM 612 C C . ASN A 1 81 ? 13.829 -3.939 -3.417 1.00 76.88 81 ASN A C 1
ATOM 614 O O . ASN A 1 81 ? 14.632 -4.206 -2.527 1.00 76.88 81 ASN A O 1
ATOM 618 N N . SER A 1 82 ? 14.186 -3.334 -4.556 1.00 77.38 82 SER A N 1
ATOM 619 C CA . SER A 1 82 ? 15.536 -2.817 -4.829 1.00 77.38 82 SER A CA 1
ATOM 620 C C . SER A 1 82 ? 15.577 -1.286 -4.737 1.00 77.38 82 SER A C 1
ATOM 622 O O . SER A 1 82 ? 14.711 -0.598 -5.282 1.00 77.38 82 SER A O 1
ATOM 624 N N . PHE A 1 83 ? 16.607 -0.758 -4.068 1.00 81.50 83 PHE A N 1
ATOM 625 C CA . PHE A 1 83 ? 16.866 0.681 -3.889 1.00 81.50 83 PHE A CA 1
ATOM 626 C C . PHE A 1 83 ? 18.107 1.159 -4.661 1.00 81.50 83 PHE A C 1
ATOM 628 O O . PHE A 1 83 ? 18.725 2.163 -4.313 1.00 81.50 83 PHE A O 1
ATOM 635 N N . GLU A 1 84 ? 18.485 0.431 -5.712 1.00 82.12 84 GLU A N 1
ATOM 636 C CA . GLU A 1 84 ? 19.616 0.776 -6.571 1.00 82.12 84 GLU A CA 1
ATOM 637 C C . GLU A 1 84 ? 19.428 2.151 -7.245 1.00 82.12 84 GLU A C 1
ATOM 639 O O . GLU A 1 84 ? 18.353 2.491 -7.755 1.00 82.12 84 GLU A O 1
ATOM 644 N N . LYS A 1 85 ? 20.498 2.955 -7.263 1.00 78.00 85 LYS A N 1
ATOM 645 C CA . LYS A 1 85 ? 20.499 4.295 -7.863 1.00 78.00 85 LYS A CA 1
ATOM 646 C C . LYS A 1 85 ? 20.205 4.208 -9.366 1.00 78.00 85 LYS A C 1
ATOM 648 O O . LYS A 1 85 ? 20.805 3.416 -10.077 1.00 78.00 85 LYS A O 1
ATOM 653 N N . GLY A 1 86 ? 19.306 5.061 -9.861 1.00 69.56 86 GLY A N 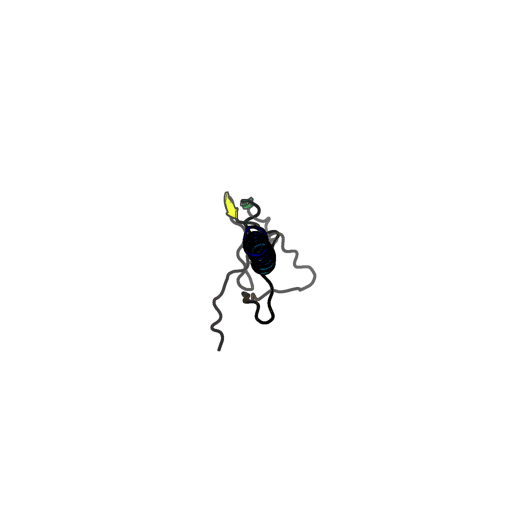1
ATOM 654 C CA . GLY A 1 86 ? 18.949 5.132 -11.288 1.00 69.56 86 GLY A CA 1
ATOM 655 C C . GLY A 1 86 ? 17.716 4.314 -11.685 1.00 69.56 86 GLY A C 1
ATOM 656 O O . GLY A 1 86 ? 17.125 4.583 -12.730 1.00 69.56 86 GLY A O 1
ATOM 657 N N . ARG A 1 87 ? 17.231 3.406 -10.828 1.00 65.44 87 ARG A N 1
ATOM 658 C CA . ARG A 1 87 ? 15.939 2.735 -11.029 1.00 65.44 87 ARG A CA 1
ATOM 659 C C . ARG A 1 87 ? 14.797 3.662 -10.593 1.00 65.44 87 ARG A C 1
ATOM 661 O O . ARG A 1 87 ? 14.417 3.702 -9.425 1.00 65.44 87 ARG A O 1
ATOM 668 N N . ARG A 1 88 ? 14.266 4.474 -11.518 1.00 56.78 88 ARG A N 1
ATOM 669 C CA . ARG A 1 88 ? 13.118 5.360 -11.243 1.00 56.78 88 ARG A CA 1
ATOM 670 C C . ARG A 1 88 ? 11.799 4.607 -11.419 1.00 56.78 88 ARG A C 1
ATOM 672 O O . ARG A 1 88 ? 11.340 4.405 -12.537 1.00 56.78 88 ARG A O 1
ATOM 679 N N . TRP A 1 89 ? 11.157 4.263 -10.309 1.00 58.53 89 TRP A N 1
ATOM 680 C CA . TRP A 1 89 ? 9.846 3.611 -10.285 1.00 58.53 89 TRP A CA 1
ATOM 681 C C . TRP A 1 89 ? 8.735 4.651 -10.414 1.00 58.53 89 TRP A C 1
ATOM 683 O O . TRP A 1 89 ? 8.598 5.513 -9.546 1.00 58.53 89 TRP A O 1
ATOM 693 N N . ARG A 1 90 ? 7.940 4.602 -11.490 1.00 57.38 90 ARG A N 1
ATOM 694 C CA . ARG A 1 90 ? 6.804 5.528 -11.652 1.00 57.38 90 ARG A CA 1
ATOM 695 C C . ARG A 1 90 ? 5.467 4.939 -11.206 1.00 57.38 90 ARG A C 1
ATOM 697 O O . ARG A 1 90 ? 4.560 5.715 -10.933 1.00 57.38 90 ARG A O 1
ATOM 704 N N . CYS A 1 91 ? 5.365 3.613 -11.074 1.00 55.91 91 CYS A N 1
ATOM 705 C CA . CYS A 1 91 ? 4.237 2.903 -10.462 1.00 55.91 91 CYS A CA 1
ATOM 706 C C . CYS A 1 91 ? 4.551 1.397 -10.340 1.00 55.91 91 CYS A C 1
ATOM 708 O O . CYS A 1 91 ? 4.455 0.681 -11.335 1.00 55.91 91 CYS A O 1
ATOM 710 N N . SER A 1 92 ? 4.866 0.921 -9.133 1.00 58.94 92 SER A N 1
ATOM 711 C CA . SER A 1 92 ? 5.009 -0.509 -8.821 1.00 58.94 92 SER A CA 1
ATOM 712 C C . SER A 1 92 ? 4.011 -0.886 -7.733 1.00 58.94 92 SER A C 1
ATOM 714 O O . SER A 1 92 ? 3.996 -0.278 -6.663 1.00 58.94 92 SER A O 1
ATOM 716 N N . LEU A 1 93 ? 3.161 -1.876 -7.992 1.00 63.59 93 LEU A N 1
ATOM 717 C CA . LEU A 1 93 ? 2.264 -2.437 -6.984 1.00 63.59 93 LEU A CA 1
ATOM 718 C C . LEU A 1 93 ? 2.952 -3.640 -6.353 1.00 63.59 93 LEU A C 1
ATOM 720 O O . LEU A 1 93 ? 3.206 -4.624 -7.042 1.00 63.59 93 LEU A O 1
ATOM 724 N N . GLY A 1 94 ? 3.253 -3.580 -5.057 1.00 58.41 94 GLY A N 1
ATOM 725 C CA . GLY A 1 94 ? 3.796 -4.737 -4.348 1.00 58.41 94 GLY A CA 1
ATOM 726 C C . GLY A 1 94 ? 2.773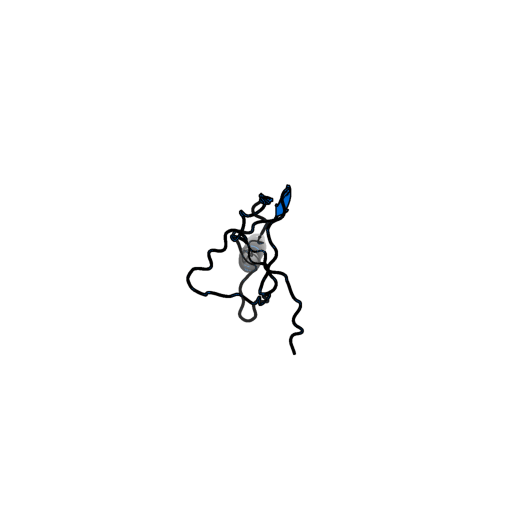 -5.875 -4.308 1.00 58.41 94 GLY A C 1
ATOM 727 O O . GLY A 1 94 ? 1.653 -5.686 -3.821 1.00 58.41 94 GLY A O 1
ATOM 728 N N . LYS A 1 95 ? 3.131 -7.067 -4.801 1.00 52.09 95 LYS A N 1
ATOM 729 C CA . LYS A 1 95 ? 2.331 -8.271 -4.553 1.00 52.09 95 LYS A CA 1
ATOM 730 C C . LYS A 1 95 ? 2.454 -8.656 -3.089 1.00 52.09 95 LYS A C 1
ATOM 732 O O . LYS A 1 95 ? 3.549 -8.751 -2.540 1.00 52.09 95 LYS A O 1
ATOM 737 N N . ARG A 1 96 ? 1.315 -8.972 -2.473 1.00 51.34 96 ARG A N 1
ATOM 738 C CA . ARG A 1 96 ? 1.304 -9.682 -1.195 1.00 51.34 96 ARG A CA 1
ATOM 739 C C . ARG A 1 96 ? 1.679 -11.132 -1.461 1.00 51.34 96 ARG A C 1
ATOM 741 O O . ARG A 1 96 ? 0.848 -11.904 -1.927 1.00 51.34 96 ARG A O 1
ATOM 748 N N . ARG A 1 97 ? 2.924 -11.499 -1.174 1.00 42.66 97 ARG A N 1
ATOM 749 C CA . ARG A 1 97 ? 3.292 -12.901 -0.991 1.00 42.66 97 ARG A CA 1
ATOM 750 C C . ARG A 1 97 ? 3.026 -13.232 0.478 1.00 42.66 97 ARG A C 1
ATOM 752 O O . ARG A 1 97 ? 3.574 -12.574 1.356 1.00 42.66 97 ARG A O 1
ATOM 759 N N . GLN A 1 98 ? 2.143 -14.192 0.750 1.00 42.88 98 GLN A N 1
ATOM 760 C CA . GLN A 1 98 ? 2.032 -14.780 2.085 1.00 42.88 98 GLN A CA 1
ATOM 761 C C . GLN A 1 98 ? 3.326 -15.547 2.338 1.00 42.88 98 GLN A C 1
ATOM 763 O O . GLN A 1 98 ? 3.526 -16.631 1.801 1.00 42.88 98 GLN A O 1
ATOM 768 N N . VAL A 1 99 ? 4.241 -14.934 3.082 1.00 45.97 99 VAL A N 1
ATOM 769 C CA . VAL A 1 99 ? 5.370 -15.653 3.6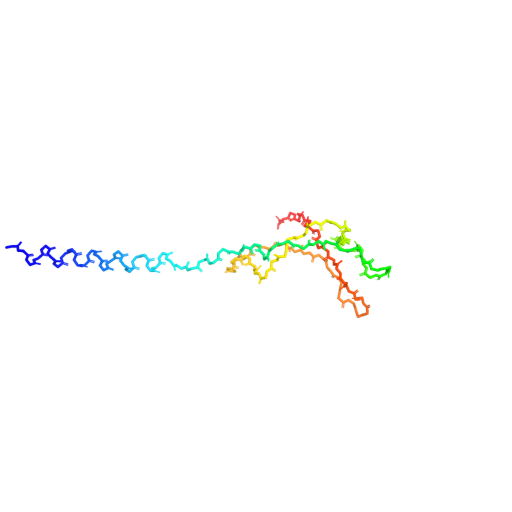64 1.00 45.97 99 VAL A CA 1
ATOM 770 C C . VAL A 1 99 ? 4.818 -16.318 4.926 1.00 45.97 99 VAL A C 1
ATOM 772 O O . VAL A 1 99 ? 4.270 -15.596 5.767 1.00 45.97 99 VAL A O 1
ATOM 775 N N . PRO A 1 100 ? 4.861 -17.656 5.056 1.00 36.66 100 PRO A N 1
ATOM 776 C CA . PRO A 1 100 ? 4.534 -18.290 6.322 1.00 36.66 100 PRO A CA 1
ATOM 777 C C . PRO A 1 100 ? 5.509 -17.753 7.372 1.00 36.66 100 PRO A C 1
ATOM 779 O O . PRO A 1 100 ? 6.722 -17.793 7.176 1.00 36.66 100 PRO A O 1
ATOM 782 N N . LEU A 1 101 ? 4.968 -17.183 8.447 1.00 38.91 101 LEU A N 1
ATOM 783 C CA . LEU A 1 101 ? 5.752 -16.883 9.638 1.00 38.91 101 LEU A CA 1
ATOM 784 C C . LEU A 1 101 ? 6.088 -18.240 10.261 1.00 38.91 101 LEU A C 1
ATOM 786 O O . LEU A 1 101 ? 5.194 -18.893 10.800 1.00 38.91 101 LEU A O 1
ATOM 790 N N . GLY A 1 102 ? 7.324 -18.689 10.045 1.00 36.78 102 GLY A N 1
ATOM 791 C CA . GLY A 1 102 ? 7.934 -19.793 10.782 1.00 36.78 102 GLY A CA 1
ATOM 792 C C . GLY A 1 102 ? 8.425 -19.328 12.141 1.00 36.78 102 GLY A C 1
ATOM 793 O O . GLY A 1 102 ? 8.763 -18.125 12.253 1.00 36.78 102 GLY A O 1
#

Sequence (102 aa):
MKSSHSYLAIYFLLFLLLATNLLTSGAKTCNPSGKIRGKEPPPGQCNPENHSDCCKQGKLYTPYKCSPRVSGHTKAVLTLNSFEKGRRWRCSLGKRRQVPLG

pLDDT: mean 77.1, std 15.12, range [36.66, 93.06]

Radius of gyration: 25.09 Å; chains: 1; bounding box: 55×35×74 Å

Foldseek 3Di:
DPPVVVVVVVVVVVVVVVVVVVVPPPQPPFDFPDKDAFDFDPPLQDDCPQQWDTTDGRDIDTDTPDDHDDDPDDDDQDGDDDPDPPNHHPDTDHDRDPDPPD

InterPro domains:
  IPR039271 Kiwellin-like [PF24300] (26-86)
  IPR039271 Kiwellin-like [PTHR33191] (10-87)